Protein AF-A0A6A4V7D5-F1 (afdb_monomer)

Mean predicted aligned error: 10.14 Å

Solvent-accessible surface area (backbone atoms only — not comparable to full-atom values): 4371 Å² total; per-residue (Å²): 135,85,60,64,65,72,57,52,50,54,69,54,48,52,58,52,49,44,43,64,74,46,51,47,28,54,52,46,16,51,52,42,26,53,51,26,56,74,69,68,46,85,60,26,67,57,54,11,54,48,51,38,56,42,81,82,38,49,71,58,50,49,51,52,53,52,53,61,50,54,72,68,67,75,80,66,136

pLDDT: mean 80.55, std 11.23, range [54.69, 93.38]

Secondary structure (DSSP, 8-state):
---HHHHHHHHHHHHHHHIIIIIHHHHHHHHHHHHHHHTT-S-HHHHHHHHHHGGGTHHHHHHHHHHHHHTTTS---

Sequence (77 aa):
MNLLPIIFFPFIIIPFIALLFVVAPLIIGFLVYNDARKRGVASPGMWAIVAMLVPFYIGLLLYLLIGSTQTNSGDRP

Radius of gyration: 20.12 Å; Cα contacts (8 Å, |Δi|>4): 33; chains: 1; bounding box: 64×12×54 Å

Structure (mmCIF, N/CA/C/O backbone):
data_AF-A0A6A4V7D5-F1
#
_entry.id   AF-A0A6A4V7D5-F1
#
loop_
_atom_site.group_PDB
_a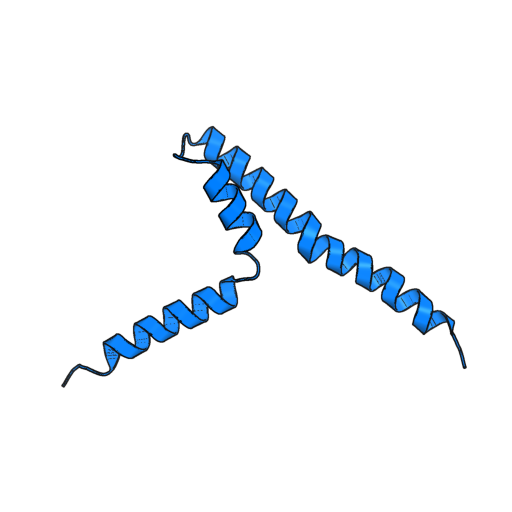tom_site.id
_atom_site.type_symbol
_atom_site.label_atom_id
_atom_site.label_alt_id
_atom_site.label_comp_id
_atom_site.label_asym_id
_atom_site.label_entity_id
_atom_site.label_seq_id
_atom_site.pdbx_PDB_ins_code
_atom_site.Cartn_x
_atom_site.Cartn_y
_atom_site.Cartn_z
_atom_site.occupancy
_atom_site.B_iso_or_equiv
_atom_site.auth_seq_id
_atom_site.auth_comp_id
_atom_site.auth_asym_id
_atom_site.auth_atom_id
_atom_site.pdbx_PDB_model_num
ATOM 1 N N . MET A 1 1 ? 19.266 -2.959 -34.812 1.00 68.88 1 MET A N 1
ATOM 2 C CA . MET A 1 1 ? 18.153 -2.635 -33.891 1.00 68.88 1 MET A CA 1
ATOM 3 C C . MET A 1 1 ? 18.752 -2.135 -32.587 1.00 68.88 1 MET A C 1
ATOM 5 O O . MET A 1 1 ? 19.597 -2.825 -32.034 1.00 68.88 1 MET A O 1
ATOM 9 N N . ASN A 1 2 ? 18.375 -0.942 -32.126 1.00 75.38 2 ASN A N 1
ATOM 10 C CA . ASN A 1 2 ? 18.910 -0.370 -30.887 1.00 75.38 2 ASN A CA 1
ATOM 11 C C . ASN A 1 2 ? 18.184 -1.005 -29.691 1.00 75.38 2 ASN A C 1
ATOM 13 O O . ASN A 1 2 ? 16.985 -0.801 -29.528 1.00 75.38 2 ASN A O 1
ATOM 17 N N . LEU A 1 3 ? 18.901 -1.786 -28.876 1.00 79.06 3 LEU A N 1
ATOM 18 C CA . LEU A 1 3 ? 18.338 -2.535 -27.738 1.00 79.06 3 LEU A CA 1
ATOM 19 C C . LEU A 1 3 ? 18.243 -1.709 -26.444 1.00 79.06 3 LEU A C 1
ATOM 21 O O . LEU A 1 3 ? 17.510 -2.076 -25.532 1.00 79.06 3 LEU A O 1
ATOM 25 N N . LEU A 1 4 ? 18.945 -0.573 -26.375 1.00 80.06 4 LEU A N 1
ATOM 26 C CA . LEU A 1 4 ? 18.924 0.353 -25.237 1.00 80.06 4 LEU A CA 1
ATOM 27 C C . LEU A 1 4 ? 17.502 0.721 -24.763 1.00 80.06 4 LEU A C 1
ATOM 29 O O . LEU A 1 4 ? 17.213 0.498 -23.590 1.00 80.06 4 LEU A O 1
ATOM 33 N N . PRO A 1 5 ? 16.572 1.204 -25.613 1.00 79.56 5 PRO A N 1
ATOM 34 C CA . PRO A 1 5 ? 15.231 1.564 -25.149 1.00 79.56 5 PRO A CA 1
ATOM 35 C C . PRO A 1 5 ? 14.464 0.376 -24.555 1.00 79.56 5 PRO A C 1
ATOM 37 O O . PRO A 1 5 ? 13.752 0.551 -23.574 1.00 79.56 5 PRO A O 1
ATOM 40 N N . ILE A 1 6 ? 14.654 -0.837 -25.083 1.00 83.50 6 ILE A N 1
ATOM 41 C CA . ILE A 1 6 ? 13.966 -2.051 -24.612 1.00 83.50 6 ILE A CA 1
ATOM 42 C C . ILE A 1 6 ? 14.397 -2.416 -23.185 1.00 83.50 6 ILE A C 1
ATOM 44 O O . ILE A 1 6 ? 13.592 -2.935 -22.420 1.00 83.50 6 ILE 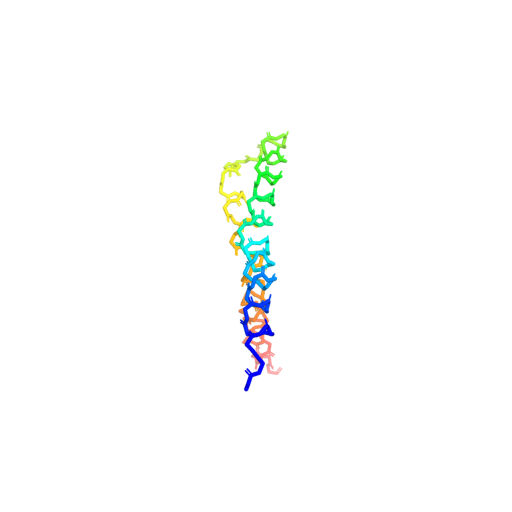A O 1
ATOM 48 N N . ILE A 1 7 ? 15.644 -2.120 -22.813 1.00 84.31 7 ILE A N 1
ATOM 49 C CA . ILE A 1 7 ? 16.186 -2.410 -21.478 1.00 84.31 7 ILE A CA 1
ATOM 50 C C . ILE A 1 7 ? 15.874 -1.271 -20.494 1.00 84.31 7 ILE A C 1
ATOM 52 O O . ILE A 1 7 ? 15.521 -1.526 -19.345 1.00 84.31 7 ILE A O 1
ATOM 56 N N . PHE A 1 8 ? 15.955 -0.013 -20.936 1.00 85.31 8 PHE A N 1
ATOM 57 C CA . PHE A 1 8 ? 15.721 1.153 -20.074 1.00 85.31 8 PHE A CA 1
ATOM 58 C C . PHE A 1 8 ? 14.250 1.324 -19.668 1.00 85.31 8 PHE A C 1
ATOM 60 O O . PHE A 1 8 ? 13.964 1.697 -18.531 1.00 85.31 8 PHE A O 1
ATOM 67 N N . PHE A 1 9 ? 13.311 1.035 -20.569 1.00 85.88 9 PHE A N 1
ATOM 68 C CA . PHE A 1 9 ? 11.878 1.203 -20.316 1.00 85.88 9 PHE A CA 1
ATOM 69 C C . PHE A 1 9 ? 11.352 0.369 -19.127 1.00 85.88 9 PHE A C 1
ATOM 71 O O . PHE A 1 9 ? 10.764 0.951 -18.211 1.00 85.88 9 PHE A O 1
ATOM 78 N N . PRO A 1 10 ? 11.588 -0.959 -19.051 1.00 89.19 10 PRO A N 1
ATOM 79 C CA . PRO A 1 10 ? 11.158 -1.754 -17.901 1.00 89.19 10 PRO A CA 1
ATOM 80 C C . PRO A 1 10 ? 11.888 -1.354 -16.616 1.00 89.19 10 PRO A C 1
ATOM 82 O O . PRO A 1 10 ? 11.281 -1.380 -15.549 1.00 89.19 10 PRO A O 1
ATOM 85 N N . PHE A 1 11 ? 13.148 -0.916 -16.706 1.00 90.75 11 PHE A N 1
ATOM 86 C CA . PHE A 1 11 ? 13.926 -0.489 -15.541 1.00 90.75 11 PHE A CA 1
ATOM 87 C C . PHE A 1 11 ? 13.306 0.719 -14.820 1.00 90.75 11 PHE A C 1
ATOM 89 O O . PHE A 1 11 ? 13.466 0.859 -13.612 1.00 90.75 11 PHE A O 1
ATOM 96 N N . ILE A 1 12 ? 12.562 1.563 -15.541 1.00 90.25 12 ILE A N 1
ATOM 97 C CA . ILE A 1 12 ? 11.850 2.720 -14.981 1.00 90.25 12 ILE A CA 1
ATOM 98 C C . ILE A 1 12 ? 10.405 2.361 -14.608 1.00 90.25 12 ILE A C 1
ATOM 100 O O . ILE A 1 12 ? 9.912 2.770 -13.558 1.00 90.25 12 ILE A O 1
ATOM 104 N N . ILE A 1 13 ? 9.716 1.578 -15.440 1.00 92.50 13 ILE A N 1
ATOM 105 C CA . ILE A 1 13 ? 8.297 1.260 -15.225 1.00 92.50 13 ILE A CA 1
ATOM 106 C C . ILE A 1 13 ? 8.089 0.324 -14.034 1.00 92.50 13 ILE A C 1
ATOM 108 O O . ILE A 1 13 ? 7.182 0.549 -13.236 1.00 92.50 13 ILE A O 1
ATOM 112 N N . ILE A 1 14 ? 8.924 -0.704 -13.884 1.00 93.25 14 ILE A N 1
ATOM 113 C CA . ILE A 1 14 ? 8.795 -1.685 -12.800 1.00 93.25 14 ILE A CA 1
ATOM 114 C C . ILE A 1 14 ? 8.840 -1.024 -11.410 1.00 93.25 14 ILE A C 1
ATOM 116 O O . ILE A 1 14 ? 7.913 -1.258 -10.631 1.00 93.25 14 ILE A O 1
ATOM 120 N N . PRO A 1 15 ? 9.835 -0.179 -11.065 1.00 93.38 15 PRO A N 1
ATOM 121 C CA . PRO A 1 15 ? 9.853 0.474 -9.758 1.00 93.38 15 PRO A CA 1
ATOM 122 C C . PRO A 1 15 ? 8.702 1.468 -9.586 1.00 93.38 15 PRO A C 1
ATOM 124 O O . PRO A 1 15 ? 8.193 1.604 -8.478 1.00 93.38 15 PRO A O 1
ATOM 127 N N . PHE A 1 16 ? 8.245 2.122 -10.658 1.00 91.44 16 PHE A N 1
ATOM 128 C CA . PHE A 1 16 ? 7.095 3.024 -10.591 1.00 91.44 16 PHE A CA 1
ATOM 129 C C . PHE A 1 16 ? 5.795 2.273 -10.262 1.00 91.44 16 PHE A C 1
ATOM 131 O O . PHE A 1 16 ? 5.041 2.686 -9.382 1.00 91.44 16 PHE A O 1
ATOM 138 N N . ILE A 1 17 ? 5.567 1.124 -10.904 1.00 91.25 17 ILE A N 1
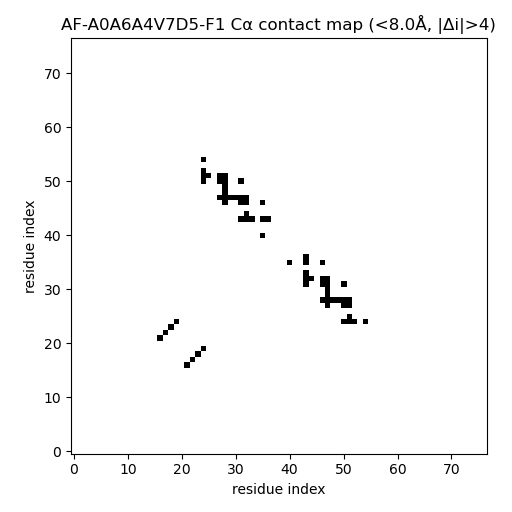ATOM 139 C CA . ILE A 1 17 ? 4.449 0.226 -10.591 1.00 91.25 17 ILE A CA 1
ATOM 140 C C . ILE A 1 17 ? 4.585 -0.297 -9.155 1.00 91.25 17 ILE A C 1
ATOM 142 O O . ILE A 1 17 ? 3.630 -0.227 -8.386 1.00 91.25 17 ILE A O 1
ATOM 146 N N . ALA A 1 18 ? 5.766 -0.757 -8.740 1.00 90.19 18 ALA A N 1
ATOM 147 C CA . ALA A 1 18 ? 5.980 -1.225 -7.369 1.00 90.19 18 ALA A CA 1
ATOM 148 C C . ALA A 1 18 ? 5.702 -0.124 -6.326 1.00 90.19 18 ALA A C 1
ATOM 150 O O . ALA A 1 18 ? 5.071 -0.380 -5.298 1.00 90.19 18 ALA A O 1
ATOM 151 N N . LEU A 1 19 ? 6.109 1.118 -6.604 1.00 90.06 19 LEU A N 1
ATOM 152 C CA . LEU A 1 19 ? 5.822 2.267 -5.751 1.00 90.06 19 LEU A CA 1
ATOM 153 C C . LEU A 1 19 ? 4.308 2.499 -5.623 1.00 90.06 19 LEU A C 1
ATOM 155 O O . LEU A 1 19 ? 3.804 2.666 -4.513 1.00 90.06 19 LEU A O 1
ATOM 159 N N . LEU A 1 20 ? 3.583 2.466 -6.743 1.00 87.75 20 LEU A N 1
ATOM 160 C CA . LEU A 1 20 ? 2.148 2.747 -6.785 1.00 87.75 20 LEU A CA 1
ATOM 161 C C . LEU A 1 20 ? 1.296 1.632 -6.156 1.00 87.75 20 LEU A C 1
ATOM 163 O O . LEU A 1 20 ? 0.326 1.922 -5.462 1.00 87.75 20 LEU A O 1
ATOM 167 N N . PHE A 1 21 ? 1.647 0.366 -6.391 1.00 86.00 21 PHE A N 1
ATOM 168 C CA . PHE A 1 21 ? 0.811 -0.787 -6.029 1.00 86.00 21 PHE A CA 1
ATOM 169 C C . PHE A 1 21 ? 1.256 -1.522 -4.764 1.00 86.00 21 PHE A C 1
ATOM 171 O O . PHE A 1 21 ? 0.488 -2.317 -4.229 1.00 86.00 21 PHE A O 1
ATOM 178 N N . VAL A 1 22 ? 2.470 -1.273 -4.270 1.00 87.94 22 VAL A N 1
ATOM 179 C CA . VAL A 1 22 ? 2.987 -1.928 -3.059 1.00 87.94 22 VAL A CA 1
ATOM 180 C C . VAL A 1 22 ? 3.330 -0.889 -2.005 1.00 87.94 22 VAL A C 1
ATOM 182 O O . VAL A 1 22 ? 2.762 -0.901 -0.916 1.00 87.94 22 VAL A O 1
ATOM 185 N N . VAL A 1 23 ? 4.214 0.055 -2.328 1.00 89.75 23 VAL A N 1
ATOM 186 C CA . VAL A 1 23 ? 4.725 1.009 -1.332 1.00 89.75 23 VAL A CA 1
ATOM 187 C C . VAL A 1 23 ? 3.629 1.968 -0.861 1.00 89.75 23 VAL A C 1
ATOM 189 O O . VAL A 1 23 ? 3.441 2.131 0.344 1.00 89.75 23 VAL A O 1
ATOM 192 N N . ALA A 1 24 ? 2.876 2.574 -1.783 1.00 87.88 24 ALA A N 1
ATOM 193 C CA . ALA A 1 24 ? 1.823 3.523 -1.431 1.00 87.88 24 ALA A CA 1
ATOM 194 C C . ALA A 1 24 ? 0.704 2.889 -0.574 1.00 87.88 24 ALA A C 1
ATOM 196 O O . ALA A 1 24 ? 0.409 3.453 0.483 1.00 87.88 24 ALA A O 1
ATOM 197 N N . PRO A 1 25 ? 0.135 1.711 -0.913 1.00 87.31 25 PRO A N 1
ATOM 198 C CA . PRO A 1 25 ? -0.828 1.030 -0.048 1.00 87.31 25 PRO A CA 1
ATOM 199 C C . PRO A 1 25 ? -0.276 0.733 1.346 1.00 87.31 25 PRO A C 1
ATOM 201 O O . PRO A 1 25 ? -0.953 1.012 2.333 1.00 87.31 25 PRO A O 1
ATOM 204 N N . LEU A 1 26 ? 0.965 0.244 1.454 1.00 89.44 26 LEU A N 1
ATOM 205 C CA . LEU A 1 26 ? 1.586 -0.043 2.751 1.00 89.44 26 LEU A CA 1
ATOM 206 C C . LEU A 1 26 ? 1.696 1.210 3.629 1.00 89.44 26 LEU A C 1
ATOM 208 O O . LEU A 1 26 ? 1.358 1.157 4.814 1.00 89.44 26 LEU A O 1
ATOM 212 N N . ILE A 1 27 ? 2.109 2.343 3.050 1.00 90.56 27 ILE A N 1
ATOM 213 C CA . ILE A 1 27 ? 2.166 3.630 3.757 1.00 90.56 27 ILE A CA 1
ATOM 214 C C . ILE A 1 27 ? 0.764 4.049 4.210 1.00 90.56 27 ILE A C 1
ATOM 216 O O . ILE A 1 27 ? 0.575 4.384 5.380 1.00 90.56 27 ILE A O 1
ATOM 220 N N . ILE A 1 28 ? -0.225 3.999 3.314 1.00 89.12 28 ILE A N 1
ATOM 221 C CA . ILE A 1 28 ? -1.610 4.385 3.614 1.00 89.12 28 ILE A CA 1
ATOM 222 C C . ILE A 1 28 ? -2.168 3.537 4.759 1.00 89.12 28 ILE A C 1
ATOM 224 O O . ILE A 1 28 ? -2.682 4.082 5.735 1.00 89.12 28 ILE A O 1
ATOM 228 N N . GLY A 1 29 ? -2.026 2.215 4.691 1.00 88.31 29 GLY A N 1
ATOM 229 C CA . GLY A 1 29 ? -2.523 1.341 5.744 1.00 88.31 29 GLY A CA 1
ATOM 230 C C . GLY A 1 29 ? -1.796 1.530 7.073 1.00 88.31 29 GLY A C 1
ATOM 231 O O . GLY A 1 29 ? -2.441 1.492 8.118 1.00 88.31 29 GLY A O 1
ATOM 232 N N . PHE A 1 30 ? -0.489 1.814 7.062 1.00 91.50 30 PHE A N 1
ATOM 233 C CA . PHE A 1 30 ? 0.243 2.166 8.281 1.00 91.50 30 PHE A CA 1
ATOM 234 C C . PHE A 1 30 ? -0.281 3.466 8.912 1.00 91.50 30 PHE A C 1
ATOM 236 O O . PHE A 1 30 ? -0.502 3.523 10.125 1.00 91.50 30 PHE A O 1
ATOM 243 N N . LEU A 1 31 ? -0.525 4.497 8.098 1.00 90.38 31 LEU A N 1
ATOM 244 C CA . LEU A 1 31 ? -1.080 5.768 8.566 1.00 90.38 31 LEU A CA 1
ATOM 245 C C . LEU A 1 31 ? -2.485 5.586 9.145 1.00 90.38 31 LEU A C 1
ATOM 247 O O . LEU A 1 31 ? -2.752 6.072 10.244 1.00 90.38 31 LEU A O 1
ATOM 251 N N . VAL A 1 32 ? -3.350 4.840 8.454 1.00 90.38 32 VAL A N 1
ATOM 252 C CA . VAL A 1 32 ? -4.718 4.555 8.908 1.00 90.38 32 VAL A CA 1
ATOM 253 C C . VAL A 1 32 ? -4.719 3.710 10.176 1.00 90.38 32 VAL A C 1
ATOM 255 O O . VAL A 1 3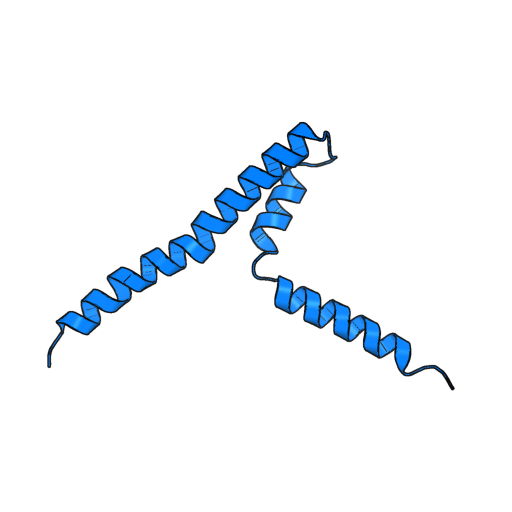2 ? -5.472 4.010 11.097 1.00 90.38 32 VAL A O 1
ATOM 258 N N . TYR A 1 33 ? -3.843 2.709 10.285 1.00 90.19 33 TYR A N 1
ATOM 259 C CA . TYR A 1 33 ? -3.687 1.937 11.517 1.00 90.19 33 TYR A CA 1
ATOM 260 C C . TYR A 1 33 ? -3.310 2.836 12.701 1.00 90.19 33 TYR A C 1
ATOM 262 O O . TYR A 1 33 ? -3.903 2.740 13.777 1.00 90.19 33 TYR A O 1
ATOM 270 N N . ASN A 1 34 ? -2.327 3.720 12.504 1.00 89.94 34 ASN A N 1
ATOM 271 C CA . ASN A 1 34 ? -1.853 4.623 13.548 1.00 89.94 34 ASN A CA 1
ATOM 272 C C . ASN A 1 34 ? -2.926 5.646 13.949 1.00 89.94 34 ASN A C 1
ATOM 274 O O . ASN A 1 34 ? -3.109 5.908 15.136 1.00 89.94 34 ASN A O 1
ATOM 278 N N . ASP A 1 35 ? -3.652 6.201 12.980 1.00 90.94 35 ASP A N 1
ATOM 279 C CA . ASP A 1 35 ? -4.770 7.112 13.231 1.00 90.94 35 ASP A CA 1
ATOM 280 C C . ASP A 1 35 ? -5.920 6.401 13.967 1.00 90.94 35 ASP A C 1
ATOM 282 O O . ASP A 1 35 ? -6.364 6.874 15.015 1.00 90.94 35 ASP A O 1
ATOM 286 N N . ALA A 1 36 ? -6.317 5.206 13.521 1.00 90.25 36 ALA A N 1
ATOM 287 C CA . ALA A 1 36 ? -7.367 4.418 14.163 1.00 90.25 36 ALA A CA 1
ATOM 288 C C . ALA A 1 36 ? -6.991 3.992 15.595 1.00 90.25 36 ALA A C 1
ATOM 290 O O . ALA A 1 36 ? -7.825 4.034 16.501 1.00 90.25 36 ALA A O 1
ATOM 291 N N . ARG A 1 37 ? -5.717 3.651 15.837 1.00 89.81 37 ARG A N 1
ATOM 292 C CA . ARG A 1 37 ? -5.196 3.397 17.190 1.00 89.81 37 ARG A CA 1
ATOM 293 C C . ARG A 1 37 ? -5.303 4.628 18.085 1.00 89.81 37 ARG A C 1
ATOM 295 O O . ARG A 1 37 ? -5.736 4.499 19.224 1.00 89.81 37 ARG A O 1
ATOM 302 N N . LYS A 1 38 ? -4.930 5.809 17.582 1.00 90.44 38 LYS A N 1
ATOM 303 C CA . LYS A 1 38 ? -4.997 7.070 18.341 1.00 90.44 38 LYS A CA 1
ATOM 304 C C . LYS A 1 38 ? -6.430 7.486 18.669 1.00 90.44 38 LYS A C 1
ATOM 306 O O . LYS A 1 38 ? -6.664 8.049 19.731 1.00 90.44 38 LYS A O 1
ATOM 311 N N . ARG A 1 39 ? -7.379 7.200 17.775 1.00 87.31 39 ARG A N 1
ATOM 312 C CA . ARG A 1 39 ? -8.803 7.536 17.943 1.00 87.31 39 ARG A CA 1
ATOM 313 C C . ARG A 1 39 ? -9.597 6.509 18.756 1.00 87.31 39 ARG A C 1
ATOM 315 O O . ARG A 1 39 ? -10.779 6.730 18.990 1.00 87.31 39 ARG A O 1
ATOM 322 N N . GLY A 1 40 ? -8.983 5.397 19.171 1.00 86.06 40 GLY A N 1
ATOM 323 C CA . GLY A 1 40 ? -9.669 4.338 19.921 1.00 86.06 40 GLY A CA 1
ATOM 324 C C . GLY A 1 40 ? -10.760 3.625 19.116 1.00 86.06 40 GLY A C 1
ATOM 325 O O . GLY A 1 40 ? -11.705 3.096 19.696 1.00 86.06 40 GLY A O 1
ATOM 326 N N . VAL A 1 41 ? -10.657 3.629 17.782 1.00 86.38 41 VAL A N 1
ATOM 327 C CA . VAL A 1 41 ? -11.657 2.999 16.912 1.00 86.38 41 VAL A CA 1
ATOM 328 C C . VAL A 1 41 ? -11.603 1.487 17.111 1.00 86.38 41 VAL A C 1
ATOM 330 O O . VAL A 1 41 ? -10.517 0.904 17.176 1.00 86.38 41 VAL A O 1
ATOM 333 N N . ALA A 1 42 ? -12.766 0.839 17.181 1.00 74.88 42 ALA A N 1
ATOM 334 C CA . ALA A 1 42 ? -12.826 -0.615 17.193 1.00 74.88 42 ALA A CA 1
ATOM 335 C C . ALA A 1 42 ? -12.138 -1.172 15.933 1.00 74.88 42 ALA A C 1
ATOM 337 O O . ALA A 1 42 ? -12.360 -0.694 14.818 1.00 74.88 42 ALA A O 1
ATOM 338 N N . SER A 1 43 ? -11.293 -2.185 16.125 1.00 86.38 43 SER A N 1
ATOM 339 C CA . SER A 1 43 ? -10.629 -2.927 15.044 1.00 86.38 43 SER A CA 1
ATOM 340 C C . SER A 1 43 ? -9.679 -2.103 14.140 1.00 86.38 43 SER A C 1
ATOM 342 O O . SER A 1 43 ? -9.831 -2.138 12.916 1.00 86.38 43 SER A O 1
ATOM 344 N N . PRO A 1 44 ? -8.636 -1.422 14.666 1.00 85.69 44 PRO A N 1
ATOM 345 C CA . PRO A 1 44 ? -7.711 -0.609 13.856 1.00 85.69 44 PRO A CA 1
ATOM 346 C C . PRO A 1 44 ? -7.060 -1.360 12.683 1.00 85.69 44 PRO A C 1
ATOM 348 O O . PRO A 1 44 ? -6.801 -0.781 11.630 1.00 85.69 44 PRO A O 1
ATOM 351 N N . GLY A 1 45 ? -6.814 -2.664 12.849 1.00 86.06 45 GLY A N 1
ATOM 352 C CA . GLY A 1 45 ? -6.260 -3.517 11.794 1.00 86.06 45 GLY A CA 1
ATOM 353 C C . GLY A 1 45 ? -7.207 -3.717 10.606 1.00 86.06 45 GLY A C 1
ATOM 354 O O . GLY A 1 45 ? -6.749 -3.726 9.468 1.00 86.06 45 GLY A O 1
ATOM 355 N N . MET A 1 46 ? -8.523 -3.808 10.839 1.00 86.94 46 MET A N 1
ATOM 356 C CA . MET A 1 46 ? -9.499 -3.923 9.747 1.00 86.94 46 MET A CA 1
ATOM 357 C C . MET A 1 46 ? -9.525 -2.650 8.903 1.00 86.94 46 MET A C 1
ATOM 359 O O . MET A 1 46 ? -9.484 -2.731 7.680 1.00 86.94 46 MET A O 1
ATOM 363 N N . TRP A 1 47 ? -9.509 -1.478 9.542 1.00 85.38 47 TRP A N 1
ATOM 364 C CA . TRP A 1 47 ? -9.466 -0.192 8.842 1.00 85.38 47 TRP A CA 1
ATOM 365 C C . TRP A 1 47 ? -8.203 -0.019 8.001 1.00 85.38 47 TRP A C 1
ATOM 367 O O . TRP A 1 47 ? -8.279 0.476 6.879 1.00 85.38 47 TRP A O 1
ATOM 377 N N . ALA A 1 48 ? -7.058 -0.487 8.499 1.00 86.94 48 ALA A N 1
ATOM 378 C CA . ALA A 1 48 ? -5.817 -0.497 7.736 1.00 86.94 48 ALA A CA 1
ATOM 379 C C . ALA A 1 48 ? -5.919 -1.387 6.488 1.00 86.94 48 ALA A C 1
ATOM 381 O O . ALA A 1 48 ? -5.574 -0.942 5.399 1.00 86.94 48 ALA A O 1
ATOM 382 N N . ILE A 1 49 ? -6.449 -2.607 6.624 1.00 84.62 49 ILE A N 1
ATOM 383 C CA . ILE A 1 49 ? -6.634 -3.548 5.506 1.00 84.62 49 ILE A CA 1
ATOM 384 C C . ILE A 1 49 ? -7.598 -2.972 4.461 1.00 84.62 49 ILE A C 1
ATOM 386 O O . ILE A 1 49 ? -7.295 -2.989 3.268 1.00 84.62 49 ILE A O 1
ATOM 390 N N . VAL A 1 50 ? -8.721 -2.397 4.903 1.00 86.31 50 VAL A N 1
ATOM 391 C CA . VAL A 1 50 ? -9.673 -1.703 4.024 1.00 86.31 50 VAL A CA 1
ATOM 392 C C . VAL A 1 50 ? -8.969 -0.566 3.283 1.00 86.31 50 VAL A C 1
ATOM 394 O O . VAL A 1 50 ? -9.047 -0.502 2.062 1.00 86.31 50 VAL A O 1
ATOM 397 N N . ALA A 1 51 ? -8.209 0.280 3.976 1.00 85.12 51 ALA A N 1
ATOM 398 C CA . ALA A 1 51 ? -7.494 1.391 3.353 1.00 85.12 51 ALA A CA 1
ATOM 399 C C . ALA A 1 51 ? -6.337 0.967 2.429 1.00 85.12 51 ALA A C 1
ATOM 401 O O . ALA A 1 51 ? -5.986 1.724 1.531 1.00 85.12 51 ALA A O 1
ATOM 402 N N . MET A 1 52 ? -5.751 -0.221 2.616 1.00 83.62 52 MET A N 1
ATOM 403 C CA . MET A 1 52 ? -4.739 -0.784 1.709 1.00 83.62 52 MET A CA 1
ATOM 404 C C . MET A 1 52 ? -5.358 -1.349 0.425 1.00 83.62 52 MET A C 1
ATOM 406 O O . MET A 1 52 ? -4.763 -1.236 -0.642 1.00 83.62 52 MET A O 1
ATOM 410 N N . LEU A 1 53 ? -6.542 -1.962 0.520 1.00 77.50 53 LEU A N 1
ATOM 411 C CA . LEU A 1 53 ?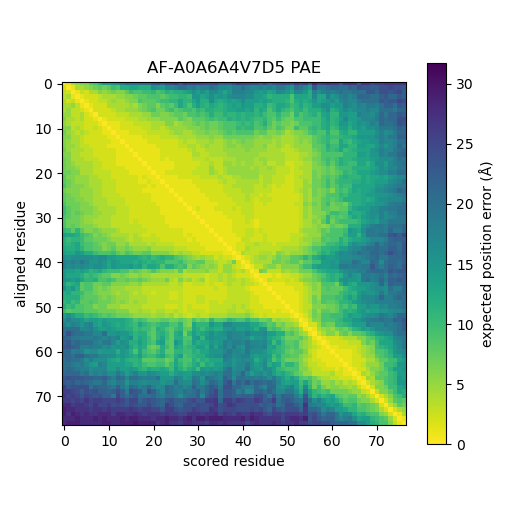 -7.198 -2.653 -0.598 1.00 77.50 53 LEU A CA 1
ATOM 412 C C . LEU A 1 53 ? -8.096 -1.725 -1.425 1.00 77.50 53 LEU A C 1
ATOM 414 O O . LEU A 1 53 ? -8.071 -1.768 -2.652 1.00 77.50 53 LEU A O 1
ATOM 418 N N . VAL A 1 54 ? -8.864 -0.853 -0.765 1.00 76.50 54 VAL A N 1
ATOM 419 C CA . VAL A 1 54 ? -9.780 0.103 -1.404 1.00 76.50 54 VAL A CA 1
ATOM 420 C C . VAL A 1 54 ? -9.142 1.044 -2.433 1.00 76.50 54 VAL A C 1
ATOM 422 O O . VAL A 1 54 ? -9.840 1.291 -3.416 1.00 76.50 54 VAL A O 1
ATOM 425 N N . PRO A 1 55 ? -7.895 1.558 -2.324 1.00 66.81 55 PRO A N 1
ATOM 426 C CA . PRO A 1 55 ? -7.355 2.529 -3.284 1.00 66.81 55 PRO A CA 1
ATOM 427 C C . PRO A 1 55 ? -7.471 2.108 -4.757 1.00 66.81 55 PRO A C 1
ATOM 429 O O . PRO A 1 55 ? -7.578 2.980 -5.615 1.00 66.81 55 PRO A O 1
ATOM 432 N N . PHE A 1 56 ? -7.559 0.805 -5.055 1.00 61.47 56 PHE A N 1
ATOM 433 C CA . PHE A 1 56 ? -7.754 0.280 -6.414 1.00 61.47 56 PHE A CA 1
ATOM 434 C C . PHE A 1 56 ? -9.113 -0.393 -6.677 1.00 61.47 56 PHE A C 1
ATOM 436 O O . PHE A 1 56 ? -9.337 -0.912 -7.766 1.00 61.47 56 PHE A O 1
ATOM 443 N N . TYR A 1 57 ? -10.057 -0.318 -5.737 1.00 62.34 57 TYR A N 1
ATOM 444 C CA . TYR A 1 57 ? -11.457 -0.708 -5.940 1.00 62.34 57 TYR A CA 1
ATOM 445 C C . TYR A 1 57 ? -12.427 0.470 -5.812 1.00 62.34 57 TYR A C 1
ATOM 447 O O . TYR A 1 57 ? -13.630 0.249 -5.883 1.00 62.34 57 TYR A O 1
ATOM 455 N N . ILE A 1 58 ? -11.954 1.720 -5.688 1.00 71.56 58 ILE A N 1
ATOM 456 C CA . ILE A 1 58 ? -12.834 2.906 -5.686 1.00 71.56 58 ILE A CA 1
ATOM 457 C C . ILE A 1 58 ? -13.681 2.959 -6.962 1.00 71.56 58 ILE A C 1
ATOM 459 O O . ILE A 1 58 ? -14.882 3.178 -6.876 1.00 71.56 58 ILE A O 1
ATOM 463 N N . GLY A 1 59 ? -13.099 2.700 -8.138 1.00 65.75 59 GLY A N 1
ATOM 464 C CA . GLY A 1 59 ? -13.856 2.680 -9.397 1.00 65.75 59 GLY A CA 1
ATOM 465 C C . GLY A 1 59 ? -14.962 1.618 -9.413 1.00 65.75 59 GLY A C 1
ATOM 466 O O . GLY A 1 59 ? -16.084 1.896 -9.827 1.00 65.75 59 GLY A O 1
ATOM 467 N N . LEU A 1 60 ? -14.671 0.425 -8.884 1.00 66.81 60 LEU A N 1
ATOM 468 C CA . LEU A 1 60 ? -15.647 -0.656 -8.730 1.00 66.81 60 LEU A CA 1
ATOM 469 C C . LEU A 1 60 ? -16.721 -0.312 -7.684 1.00 66.81 60 LEU A C 1
ATOM 471 O O . LEU A 1 60 ? -17.904 -0.523 -7.924 1.00 66.81 60 LEU A O 1
ATOM 475 N N . LEU A 1 61 ? -16.321 0.257 -6.545 1.00 75.62 61 LEU A N 1
ATOM 476 C CA . LEU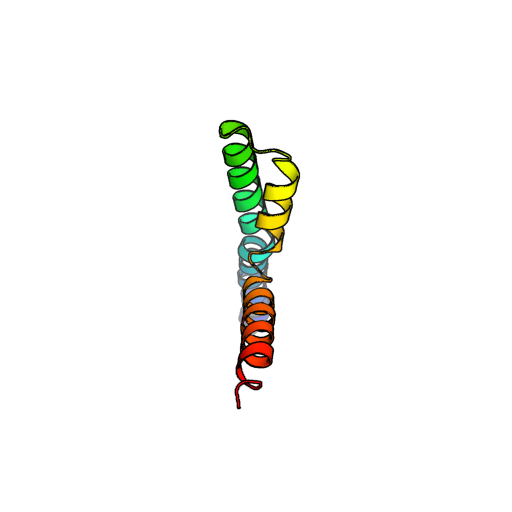 A 1 61 ? -17.217 0.722 -5.485 1.00 75.62 61 LEU A CA 1
ATOM 477 C C . LEU A 1 61 ? -18.166 1.806 -5.997 1.00 75.62 61 LEU A C 1
ATOM 479 O O . LEU A 1 61 ? -19.359 1.732 -5.733 1.00 75.62 61 LEU A O 1
ATOM 483 N N . LEU A 1 62 ? -17.664 2.773 -6.768 1.00 78.12 62 LEU A N 1
ATOM 484 C CA . LEU A 1 62 ? -18.478 3.807 -7.402 1.00 78.12 62 LEU A CA 1
ATOM 485 C C . LEU A 1 62 ? -19.443 3.211 -8.430 1.00 78.12 62 LEU A C 1
ATOM 487 O O . LEU A 1 62 ? -20.611 3.586 -8.437 1.00 78.12 62 LEU A O 1
ATOM 491 N N . TYR A 1 63 ? -18.997 2.258 -9.253 1.00 77.19 63 TYR A N 1
ATOM 492 C CA . TYR A 1 63 ? -19.861 1.565 -10.213 1.00 77.19 63 TYR A CA 1
ATOM 493 C C . TYR A 1 63 ? -21.016 0.829 -9.522 1.00 77.19 63 TYR A C 1
ATOM 495 O O . TYR A 1 63 ? -22.174 0.995 -9.905 1.00 77.19 63 TYR A O 1
ATOM 503 N N . LEU A 1 64 ? -20.716 0.068 -8.465 1.00 78.06 64 LEU A N 1
ATOM 504 C CA . LEU A 1 64 ? -21.721 -0.658 -7.689 1.00 78.06 64 LEU A CA 1
ATOM 505 C C . LEU A 1 64 ? -22.662 0.297 -6.944 1.00 78.06 64 LEU A C 1
ATOM 507 O O . LEU A 1 64 ? -23.877 0.099 -6.959 1.00 78.06 64 LEU A O 1
ATOM 511 N N . LEU A 1 65 ? -22.126 1.363 -6.346 1.00 80.62 65 LEU A N 1
ATOM 512 C CA . LEU A 1 65 ? -22.915 2.371 -5.640 1.00 80.62 65 LEU A CA 1
ATOM 513 C C . LEU A 1 65 ? -23.878 3.098 -6.592 1.00 80.62 65 LEU A C 1
ATOM 515 O O . LEU A 1 65 ? -25.077 3.183 -6.324 1.00 80.62 65 LEU A O 1
ATOM 519 N N . ILE A 1 66 ? -23.385 3.565 -7.739 1.00 82.31 66 ILE A N 1
ATOM 520 C CA . ILE A 1 66 ? -24.195 4.260 -8.747 1.00 82.31 66 ILE A CA 1
ATOM 521 C C . ILE A 1 66 ? -25.227 3.305 -9.363 1.00 82.31 66 ILE A C 1
ATOM 523 O O . ILE A 1 66 ? -26.397 3.671 -9.483 1.00 82.31 66 ILE A O 1
ATOM 527 N N . GLY A 1 67 ? -24.832 2.070 -9.690 1.00 69.38 67 GLY A N 1
ATOM 528 C CA . GLY A 1 67 ? -25.737 1.045 -10.220 1.00 69.38 67 GLY A CA 1
ATOM 529 C C . GLY A 1 67 ? -26.879 0.707 -9.256 1.00 69.38 67 GLY A C 1
ATOM 530 O O . GLY A 1 67 ? -28.034 0.627 -9.673 1.00 69.38 67 GLY A O 1
ATOM 531 N N . SER A 1 68 ? -26.589 0.620 -7.954 1.00 65.81 68 SER A N 1
ATOM 532 C CA . SER A 1 68 ? -27.605 0.390 -6.914 1.00 65.81 68 SER A CA 1
ATOM 533 C C . SER A 1 68 ? -28.583 1.563 -6.726 1.00 65.81 68 SER A C 1
ATOM 535 O O . SER A 1 68 ? -29.716 1.375 -6.279 1.00 65.81 68 SER A O 1
ATOM 537 N N . THR A 1 69 ? -28.177 2.778 -7.105 1.00 61.03 69 THR A N 1
ATOM 538 C CA . THR A 1 69 ? -29.016 3.978 -6.984 1.00 61.03 69 THR A CA 1
ATOM 539 C C . THR A 1 69 ? -29.976 4.114 -8.174 1.00 61.03 69 THR A C 1
ATOM 541 O O . THR A 1 69 ? -31.127 4.519 -8.002 1.00 61.03 69 THR A O 1
ATOM 544 N N . GLN A 1 70 ? -29.549 3.714 -9.379 1.00 59.81 70 GLN A N 1
ATOM 545 C CA . GLN A 1 70 ? -30.401 3.761 -10.575 1.00 59.81 70 GLN A CA 1
ATOM 546 C C . GLN A 1 70 ? -31.537 2.732 -10.538 1.00 59.81 70 GLN A C 1
ATOM 548 O O . GLN A 1 70 ? -32.657 3.058 -10.922 1.00 59.81 70 GLN A O 1
ATOM 553 N N . THR A 1 71 ? -31.304 1.536 -9.986 1.00 57.28 71 THR A N 1
ATOM 554 C CA . THR A 1 71 ? -32.371 0.527 -9.842 1.00 57.28 71 THR A CA 1
ATOM 555 C C . THR A 1 71 ? -33.505 0.955 -8.899 1.00 57.28 71 THR A C 1
ATOM 557 O O . THR A 1 71 ? -34.593 0.408 -9.006 1.00 57.28 71 THR A O 1
ATOM 560 N N . ASN A 1 72 ? -33.290 1.929 -8.005 1.00 57.19 72 ASN A N 1
ATOM 561 C CA . ASN A 1 72 ? -34.316 2.432 -7.076 1.00 57.19 72 ASN A CA 1
ATOM 562 C C . ASN A 1 72 ? -35.087 3.655 -7.607 1.00 57.19 72 ASN A C 1
ATOM 564 O O . ASN A 1 72 ? -36.037 4.106 -6.970 1.00 57.19 72 ASN A O 1
ATOM 568 N N . SER A 1 73 ? -34.675 4.221 -8.747 1.00 57.00 73 SER A N 1
ATOM 569 C CA . SER A 1 73 ? -35.261 5.458 -9.293 1.00 57.00 73 SER A CA 1
ATOM 570 C C . SER A 1 73 ? -36.137 5.230 -10.533 1.00 57.00 73 SER A C 1
ATOM 572 O O . SER A 1 73 ? -36.750 6.180 -11.007 1.00 57.00 73 SER A O 1
ATOM 574 N N . GLY A 1 74 ? -36.212 3.994 -11.046 1.00 57.44 74 GLY A N 1
ATOM 575 C CA . GLY A 1 74 ? -37.071 3.609 -12.177 1.00 57.44 74 GLY A CA 1
ATOM 576 C C . GLY A 1 74 ? -38.471 3.114 -11.795 1.00 57.44 74 GLY A C 1
ATOM 577 O O . GLY A 1 74 ? -39.286 2.913 -12.684 1.00 57.44 74 GLY A O 1
ATOM 578 N N . ASP A 1 75 ? -38.756 2.960 -10.498 1.00 59.72 75 ASP A N 1
ATOM 579 C CA . ASP A 1 75 ? -40.044 2.492 -9.959 1.00 59.72 75 ASP A CA 1
ATOM 580 C C . ASP A 1 75 ? -40.765 3.614 -9.188 1.00 59.72 75 ASP A C 1
ATOM 582 O O . ASP A 1 75 ? -41.192 3.470 -8.040 1.00 59.72 75 ASP A O 1
ATOM 586 N N . ARG A 1 76 ? -40.891 4.788 -9.815 1.00 54.69 76 ARG A N 1
ATOM 587 C CA . ARG A 1 76 ? -41.923 5.753 -9.420 1.00 54.69 76 ARG A CA 1
ATOM 588 C C . ARG A 1 76 ? -42.880 5.960 -10.598 1.00 54.69 76 ARG A C 1
ATOM 590 O O . ARG A 1 76 ? -42.397 6.398 -11.642 1.00 54.69 76 ARG A O 1
ATOM 597 N N . PRO A 1 77 ? -44.172 5.605 -10.444 1.00 58.19 77 PRO A N 1
ATOM 598 C CA . PRO A 1 77 ? -45.201 5.859 -11.450 1.00 58.19 77 PRO A CA 1
ATOM 599 C C . PRO A 1 77 ? -45.421 7.357 -11.687 1.00 58.19 77 PRO A C 1
ATOM 601 O O . PRO A 1 77 ? -45.139 8.157 -10.761 1.00 58.19 77 PRO A O 1
#

Foldseek 3Di:
DDCVCVVVVCVVVVVVCCCVLPVVLQVQLVVQLVVCVVVVPPPSNVRSVCSSPVVVCVVVVVVVVVVVVVVVPVPDD

=== Feature glossary ===
The record interleaves many kinds of information about one protein. Here is each kind framed as the question it answers.

Q: What known structures does this most resemble?
A: Structural nearest neighbors (via Foldseek easy-search vs the PDB). Reported per hit: target PDB id, E-value, and alignment TM-score. A TM-score above ~0.5 is the conventional threshold for 'same fold'.

Q: Where is each backbone atom in 3D?
A: The mmCIF table is the protein's shape written out atom by atom. For each backbone N, Cα, C, and carbonyl O, it records an (x, y, z) coordinate triple in Å plus the residue type, chain letter, and residue number.

Q: What are the backbone torsion angles?
A: The φ/ψ torsion pair specifies the backbone conformation at each residue. φ rotates about the N–Cα bond, ψ about the Cα–C bond. Steric clashes forbid most of the (φ, ψ) plane — the allowed regions (α-helix basin, β-sheet basin, left-handed helix) are the Ramachandran-allowed regions.

Q: Which residues are buried vs exposed?
A: Solvent-accessible surface area (SASA) is the area in Å² traced out by the centre of a 1.4 Å probe sphere (a water molecule) rolled over the protein's van der Waals surface (Shrake–Rupley / Lee–Richards construction). Buried residues have near-zero SASA; fully exposed residues can exceed 200 Å². The total SASA scales roughly with the number of surface residues.

Q: How confident is the AlphaFold model at each residue?
A: pLDDT is the predicted lDDT-Cα score: AlphaFold's confidence that the local environment of each residue (all inter-atomic distances within 15 Å) is correctly placed. It is a per-residue number between 0 and 100, with higher meaning more reliable.

Q: What does the local fold look like, residue by resi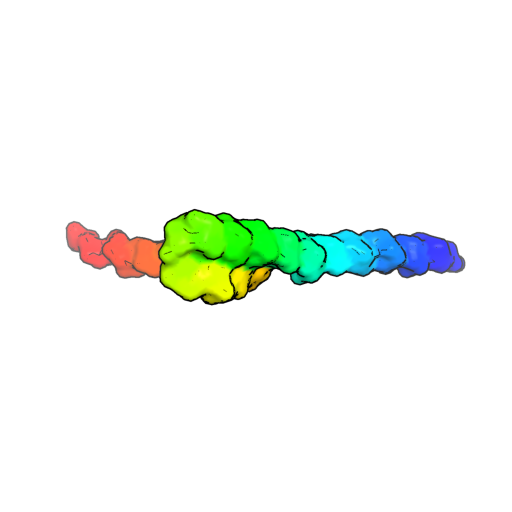due?
A: 3Di is Foldseek's structural alphabet. Each residue is assigned one of twenty discrete states based on how its Cα sits relative to its spatial (not sequential) neighbors. Alig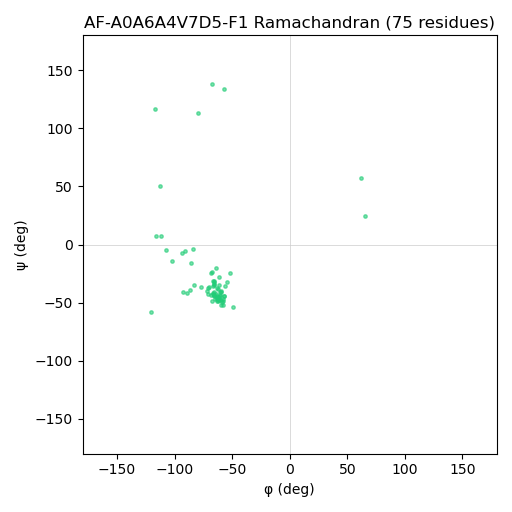ning 3Di strings finds structural homologs roughly as well as full 3D superposition, but orders of magnitude faster.

Q: How big and how compact is the whole molecule?
A: Radius of gyration (Rg) is the root-mean-square distance of Cα atoms from their centroid — a single number for overall size and compactness. A globular domain of N residues has Rg ≈ 2.2·N^0.38 Å; an extended or disordered chain has a much larger Rg. The Cα contact count is the number of residue pairs whose Cα atoms are within 8 Å and are more than four positions apart in sequence — a standard proxy for tertiary packing density. The bounding box is the smallest axis-aligned box enclosing all Cα atoms.

Q: Which residues are in helices, strands, or loops?
A: DSSP 8-state secondary structure assigns each residue one of H (α-helix), G (3₁₀-helix), I (π-helix), E (extended β-strand), B (isolated β-bridge), T (hydrogen-bonded turn), S (bend), or '-' (coil). The assignment is computed from backbone hydrogen-bond geometry via the Kabsch–Sander algorithm.

Q: How mobile is each atom in the crystal?
A: Crystallographic B-factors measure how much each atom's electron density is smeared out, in Å². They rise in mobile loops and surface residues and fall in the buried interior. In AlphaFold models this column is repurposed to hold pLDDT inste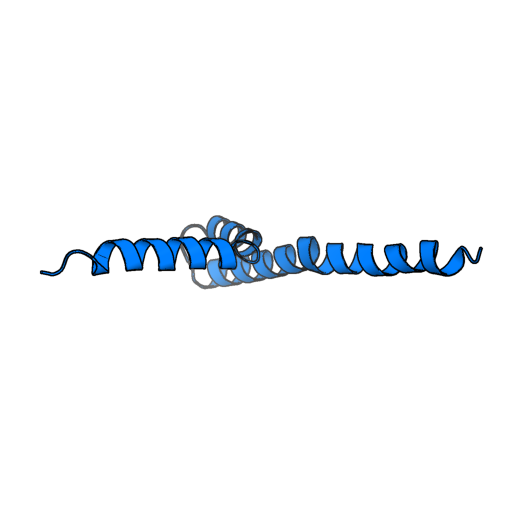ad.

Q: What if only a Cα trace is available?
A: P-SEA three-state annotation labels each residue as helix, strand, or coil based purely on the geometry of the Cα trace. It serves as a fallback when the full backbone (and thus DSSP) is unavailable.

Q: What family and function is it annotated with?
A: Database cross-references. InterPro integrates a dozen domain/family signature databases into unified entries with residue-range hits. GO terms attach function/process/location labels with evidence codes. CATH codes position the fold in a four-level structural taxonomy. Organism is the NCBI-taxonomy species name.

Q: Are the domains correctly placed relative to each other?
A: Predicted Aligned Error (PAE) is an AlphaFold confidence matrix: entry (i, j) is the expected error in the position of residue j, in ångströms, when the prediction is superimposed on the true structure at residue i. Low PAE within a block of residues means that block is internally rigid and well-predicted; high PAE between two blocks means their relative placement is uncertain even if each block individually is confident.

Q: What do the diagnostic plots show?
A: Three diagnostic plots accompany the record. The Cα contact map visualizes the tertiary structure as a 2D adjacency matrix (8 Å cutoff, sequence-local contacts suppressed). The Ramachandran plot shows the distribution of backbone (φ, ψ) torsions, with points in the α and β basins reflecting secondary structure content. The PAE plot shows AlphaFold's inter-residue confidence as a color matrix.

Q: What is the amino-acid chain?
A: Primary structure: the covalent order of the twenty standard amino acids along the backbone. Two proteins with the same sequence will (almost always) fold to the same structure; two with 30% identity often share a fold but not the details.

Q: What do the rendered images show?
A: The six renders are orthographic views along the three Cartesian axes in both directions. Representation (cartoon, sticks, or surface) and color scheme (sequence-rainbow or by-chain) vary across proteins so the training set covers all the common visualization conventions.